Protein AF-A0A0S6WXM7-F1 (afdb_monomer_lite)

Radius of gyration: 29.11 Å; chains: 1; bounding box: 60×13×77 Å

pLDDT: mean 88.42, std 9.72, range [56.59, 98.06]

Secondary structure (DSSP, 8-state):
-HHHHHTSS-HHHHHHHTT--HHHHHHHHHHHHHHHHHHHHHHHHHHHHHHHHHHHHHHHHHHHHHHHHHHHHHHHHTT-

Foldseek 3Di:
DVVVVVVPDDLVVVCVVVVHDSVVVVVVVVVVVVVVVVVVVVVVVVVVVVVVVVVVVVVVVVVVVVVVVVVVVVVVVVVD

Structure (mmCIF, N/CA/C/O backbone):
data_AF-A0A0S6WXM7-F1
#
_entry.id   AF-A0A0S6WXM7-F1
#
loop_
_atom_site.group_PDB
_atom_site.id
_atom_site.type_symbol
_atom_site.label_atom_id
_atom_site.label_alt_id
_atom_site.label_comp_id
_atom_site.label_asym_id
_atom_site.label_entity_id
_atom_site.label_seq_id
_atom_site.pdbx_PDB_ins_code
_atom_site.Cartn_x
_atom_site.Cartn_y
_atom_site.Cartn_z
_atom_site.occupancy
_atom_site.B_iso_or_equiv
_atom_site.auth_seq_id
_atom_site.auth_comp_id
_atom_site.auth_asym_id
_atom_site.auth_atom_id
_atom_site.pdbx_PDB_model_num
ATOM 1 N N . MET A 1 1 ? 12.974 -6.412 -21.167 1.00 60.59 1 MET A N 1
ATOM 2 C CA . MET A 1 1 ? 12.576 -5.368 -20.182 1.00 60.59 1 MET A CA 1
ATOM 3 C C . MET A 1 1 ? 13.170 -5.634 -18.803 1.00 60.59 1 MET A C 1
ATOM 5 O O . MET A 1 1 ? 13.786 -4.732 -18.256 1.00 60.59 1 MET A O 1
ATOM 9 N N . LEU A 1 2 ? 13.048 -6.855 -18.265 1.00 63.59 2 LEU A N 1
ATOM 10 C CA . LEU A 1 2 ? 13.717 -7.242 -17.014 1.00 63.59 2 LEU A CA 1
ATOM 11 C C . LEU A 1 2 ? 15.253 -7.228 -17.133 1.00 63.59 2 LEU A C 1
ATOM 13 O O . LEU A 1 2 ? 15.917 -6.793 -16.201 1.00 63.59 2 LEU A O 1
ATOM 17 N N . ASP A 1 3 ? 15.812 -7.587 -18.291 1.00 65.62 3 ASP A N 1
ATOM 18 C CA . ASP A 1 3 ? 17.273 -7.576 -18.501 1.00 65.62 3 ASP A CA 1
ATOM 19 C C . ASP A 1 3 ? 17.870 -6.162 -18.468 1.00 65.62 3 ASP A C 1
ATOM 21 O O . ASP A 1 3 ? 18.942 -5.940 -17.914 1.00 65.62 3 ASP A O 1
ATOM 25 N N . ALA A 1 4 ? 17.126 -5.162 -18.949 1.00 65.00 4 ALA A N 1
ATOM 26 C CA . ALA A 1 4 ? 17.543 -3.767 -18.830 1.00 65.00 4 ALA A CA 1
ATOM 27 C C . ALA A 1 4 ? 17.451 -3.222 -17.395 1.00 65.00 4 ALA A C 1
ATOM 29 O O . ALA A 1 4 ? 18.141 -2.262 -17.069 1.00 65.00 4 ALA A O 1
ATOM 30 N N . LEU A 1 5 ? 16.628 -3.826 -16.528 1.00 65.75 5 LEU A N 1
ATOM 31 C CA . LEU A 1 5 ? 16.625 -3.522 -15.092 1.00 65.75 5 LEU A CA 1
ATOM 32 C C . LEU A 1 5 ? 17.800 -4.192 -14.362 1.00 65.75 5 LEU A C 1
ATOM 34 O O . LEU A 1 5 ? 18.193 -3.716 -13.301 1.00 65.75 5 LEU A O 1
ATOM 38 N N . ARG A 1 6 ? 18.364 -5.272 -14.925 1.00 76.31 6 ARG A N 1
ATOM 39 C CA . ARG A 1 6 ? 19.579 -5.933 -14.419 1.00 76.31 6 ARG A CA 1
ATOM 40 C C . ARG A 1 6 ? 20.865 -5.208 -14.826 1.00 76.31 6 ARG A C 1
ATOM 42 O O . ARG A 1 6 ? 21.870 -5.356 -14.144 1.00 76.31 6 ARG A O 1
ATOM 49 N N . GLY A 1 7 ? 20.819 -4.394 -15.884 1.00 74.88 7 GLY A N 1
ATOM 50 C CA . GLY A 1 7 ? 21.9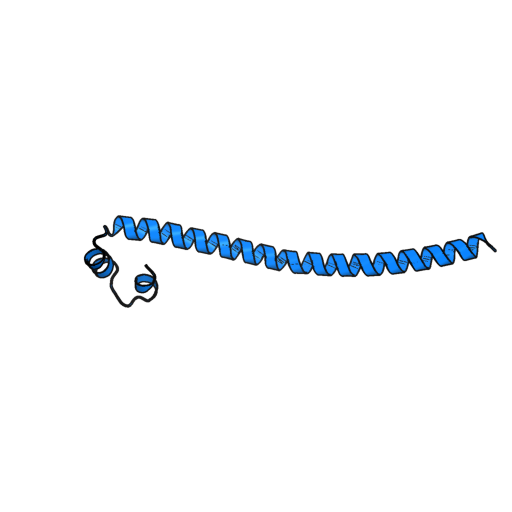39 -3.555 -16.330 1.00 74.88 7 GLY A CA 1
ATOM 51 C C . GLY A 1 7 ? 23.048 -4.310 -17.069 1.00 74.88 7 GLY A C 1
ATOM 52 O O . GLY A 1 7 ? 24.136 -3.767 -17.231 1.00 74.88 7 GLY A O 1
ATOM 53 N N . GLU A 1 8 ? 22.783 -5.547 -17.493 1.00 74.81 8 GLU A N 1
ATOM 54 C CA . GLU A 1 8 ? 23.771 -6.433 -18.127 1.00 74.81 8 GLU A CA 1
ATOM 55 C C . GLU A 1 8 ? 24.018 -6.088 -19.608 1.00 74.81 8 GLU A C 1
ATOM 57 O O . GLU A 1 8 ? 25.141 -6.223 -20.083 1.00 74.81 8 GLU A O 1
ATOM 62 N N . ASP A 1 9 ? 23.004 -5.568 -20.309 1.00 77.94 9 ASP A N 1
ATOM 63 C CA . ASP A 1 9 ? 23.076 -5.111 -21.705 1.00 77.94 9 ASP A CA 1
ATOM 64 C C . ASP A 1 9 ? 22.771 -3.607 -21.791 1.00 77.94 9 ASP A C 1
ATOM 66 O O . ASP A 1 9 ? 21.889 -3.096 -21.086 1.00 77.94 9 ASP A O 1
ATOM 70 N N . SER A 1 10 ? 23.418 -2.877 -22.709 1.00 87.38 10 SER A N 1
ATOM 71 C CA . SER A 1 10 ? 22.994 -1.499 -22.981 1.00 87.38 10 SER A CA 1
ATOM 72 C C . SER A 1 10 ? 21.589 -1.478 -23.601 1.00 87.38 10 SER A C 1
ATOM 74 O O . SER A 1 10 ? 21.218 -2.346 -24.394 1.00 87.38 10 SER A O 1
ATOM 76 N N . ILE A 1 11 ? 20.792 -0.443 -23.303 1.00 88.06 11 ILE A N 1
ATOM 77 C CA . ILE A 1 11 ? 19.438 -0.289 -23.877 1.00 88.06 11 ILE A CA 1
ATOM 78 C C . ILE A 1 11 ? 19.481 -0.329 -25.412 1.00 88.06 11 ILE A C 1
ATOM 80 O O . ILE A 1 11 ? 18.579 -0.874 -26.046 1.00 88.06 11 ILE A O 1
ATOM 84 N N . ALA A 1 12 ? 20.543 0.207 -26.017 1.00 89.44 12 ALA A N 1
ATOM 85 C CA . ALA A 1 12 ? 20.735 0.189 -27.459 1.00 89.44 12 ALA A CA 1
ATOM 86 C C . ALA A 1 12 ? 20.951 -1.230 -28.013 1.00 89.44 12 ALA A C 1
ATOM 88 O O . ALA A 1 12 ? 20.400 -1.554 -29.063 1.00 89.44 12 ALA A O 1
ATOM 89 N N . GLU A 1 13 ? 21.725 -2.073 -27.327 1.00 90.81 13 GLU A N 1
ATOM 90 C CA . GLU A 1 13 ? 21.931 -3.480 -27.701 1.00 90.81 13 GLU A CA 1
ATOM 91 C C . GLU A 1 13 ? 20.657 -4.294 -27.531 1.00 90.81 13 GLU A C 1
ATOM 93 O O . GLU A 1 13 ? 20.275 -5.016 -28.451 1.00 90.81 13 GLU A O 1
ATOM 98 N N . LEU A 1 14 ? 19.952 -4.097 -26.415 1.00 89.12 14 LEU A N 1
ATOM 99 C CA . LEU A 1 14 ? 18.667 -4.738 -26.173 1.00 89.12 14 LEU A CA 1
ATOM 100 C C . LEU A 1 14 ? 17.652 -4.363 -27.260 1.00 89.12 14 LEU A C 1
ATOM 102 O O . LEU A 1 14 ? 17.018 -5.234 -27.843 1.00 89.12 14 LEU A O 1
ATOM 106 N N . CYS A 1 15 ? 17.530 -3.078 -27.596 1.00 92.44 15 CYS A N 1
ATOM 107 C CA . CYS A 1 15 ? 16.599 -2.633 -28.633 1.00 92.44 15 CYS A CA 1
ATOM 108 C C . CYS A 1 15 ? 16.946 -3.203 -30.018 1.00 92.44 15 CYS A C 1
ATOM 110 O O . CYS A 1 15 ? 16.042 -3.572 -30.763 1.00 92.44 15 CYS A O 1
ATOM 112 N N . ARG A 1 16 ? 18.242 -3.328 -30.351 1.00 93.00 16 ARG A N 1
ATOM 113 C CA . ARG A 1 16 ? 18.689 -3.972 -31.598 1.00 93.00 16 ARG A CA 1
ATOM 114 C C . ARG A 1 16 ? 18.370 -5.466 -31.627 1.00 93.00 16 ARG A C 1
ATOM 116 O O . ARG A 1 16 ? 17.897 -5.943 -32.652 1.00 93.00 16 ARG A O 1
ATOM 123 N N . ARG A 1 17 ? 18.616 -6.184 -30.527 1.00 92.62 17 ARG A N 1
ATOM 124 C CA . ARG A 1 17 ? 18.342 -7.626 -30.407 1.00 92.62 17 ARG A CA 1
ATOM 125 C C . ARG A 1 17 ? 16.853 -7.933 -30.538 1.00 92.62 17 ARG A C 1
ATOM 127 O O . ARG A 1 17 ? 16.482 -8.850 -31.258 1.00 92.62 17 ARG A O 1
ATOM 134 N N . GLU A 1 18 ? 16.020 -7.134 -29.880 1.00 90.25 18 GLU A N 1
ATOM 135 C CA . GLU A 1 18 ? 14.566 -7.325 -29.838 1.00 90.25 18 GLU A CA 1
ATOM 136 C C . GLU A 1 18 ? 13.830 -6.680 -31.029 1.00 90.25 18 GLU A C 1
ATOM 138 O O . GLU A 1 18 ? 12.611 -6.783 -31.135 1.00 90.25 18 GLU A O 1
ATOM 143 N N . GLY A 1 19 ? 14.543 -5.984 -31.924 1.00 93.88 19 GLY A N 1
ATOM 144 C CA . GLY A 1 19 ? 13.946 -5.337 -33.096 1.00 93.88 19 GLY A CA 1
ATOM 145 C C . GLY A 1 19 ? 12.992 -4.183 -32.764 1.00 93.88 19 GLY A C 1
ATOM 146 O O . GLY A 1 19 ? 12.069 -3.909 -33.530 1.00 93.88 19 GLY A O 1
ATOM 147 N N . ILE A 1 20 ? 13.194 -3.498 -31.634 1.00 94.00 20 ILE A N 1
ATOM 148 C CA . ILE A 1 20 ? 12.345 -2.385 -31.184 1.00 94.00 20 ILE A CA 1
ATOM 149 C C . ILE A 1 20 ? 13.071 -1.042 -31.279 1.00 94.00 20 ILE A C 1
ATOM 151 O O . ILE A 1 20 ? 14.289 -0.943 -31.136 1.00 94.00 20 ILE A O 1
ATOM 155 N N . ALA A 1 21 ? 12.311 0.035 -31.469 1.00 94.44 21 ALA A N 1
ATOM 156 C CA . ALA A 1 21 ? 12.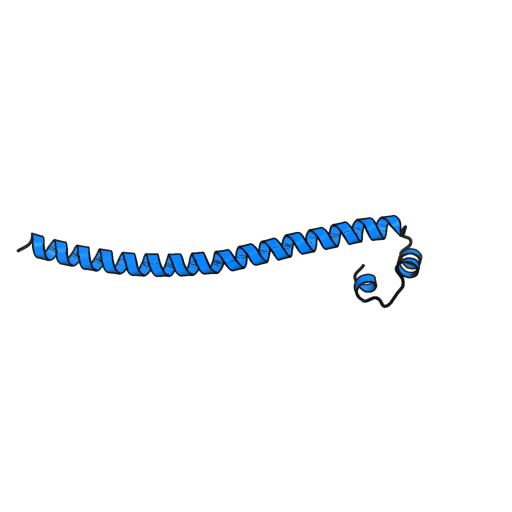856 1.383 -31.367 1.00 94.44 21 ALA A CA 1
ATOM 157 C C . ALA A 1 21 ? 13.169 1.735 -29.901 1.00 94.44 21 ALA A C 1
ATOM 159 O O . ALA A 1 21 ? 12.361 1.482 -29.006 1.00 94.44 21 ALA A O 1
ATOM 160 N N . GLN A 1 22 ? 14.300 2.404 -29.649 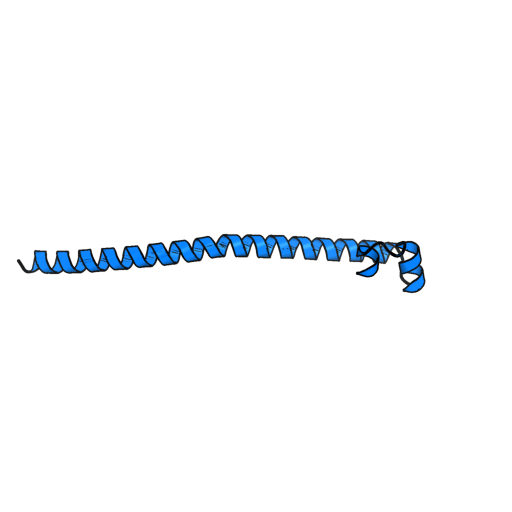1.00 92.56 22 GLN A N 1
ATOM 161 C CA . GLN A 1 22 ? 14.660 2.855 -28.295 1.00 92.56 22 GLN A CA 1
ATOM 162 C C . GLN A 1 22 ? 13.618 3.810 -27.695 1.00 92.56 22 GLN A C 1
ATOM 164 O O . GLN A 1 22 ? 13.349 3.758 -26.498 1.00 92.56 22 GLN A O 1
ATOM 169 N N . SER A 1 23 ? 12.981 4.650 -28.518 1.00 93.75 23 SER A N 1
ATOM 170 C CA . SER A 1 23 ? 11.885 5.523 -28.075 1.00 93.75 23 SER A CA 1
ATOM 171 C C . SER A 1 23 ? 10.713 4.726 -27.496 1.00 93.75 23 SER A C 1
ATOM 173 O O . SER A 1 23 ? 10.175 5.097 -26.456 1.00 93.75 23 SER A O 1
ATOM 175 N N . LEU A 1 24 ? 10.365 3.597 -28.120 1.00 94.38 24 LEU A N 1
ATOM 176 C CA . LEU A 1 24 ? 9.312 2.699 -27.652 1.00 94.38 24 LEU A CA 1
ATOM 177 C C . LEU A 1 24 ? 9.689 2.044 -26.319 1.00 94.38 24 LEU A C 1
ATOM 179 O O . LEU A 1 24 ? 8.872 2.008 -25.401 1.00 94.38 24 LEU A O 1
ATOM 183 N N . TYR A 1 25 ? 10.946 1.605 -26.187 1.00 92.31 25 TYR A N 1
ATOM 184 C CA . TYR A 1 25 ? 11.469 1.067 -24.931 1.00 92.31 25 TYR A CA 1
ATOM 185 C C . TYR A 1 25 ? 11.306 2.064 -23.776 1.00 92.31 25 TYR A C 1
ATOM 187 O O . TYR A 1 25 ? 10.809 1.700 -22.710 1.00 92.31 25 TYR A O 1
ATOM 195 N N . TYR 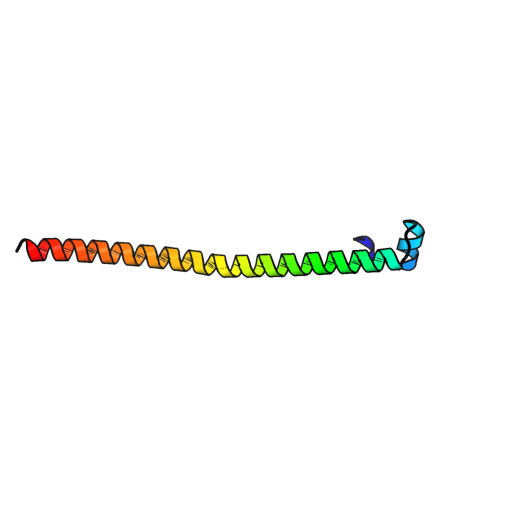A 1 26 ? 11.695 3.326 -23.976 1.00 92.88 26 TYR A N 1
ATOM 196 C CA . TYR A 1 26 ? 11.601 4.337 -22.922 1.00 92.88 26 TYR A CA 1
ATOM 197 C C . TYR A 1 26 ? 10.155 4.669 -22.550 1.00 92.88 26 TYR A C 1
ATOM 199 O O . TYR A 1 26 ? 9.865 4.824 -21.361 1.00 92.88 26 TYR A O 1
ATOM 207 N N . THR A 1 27 ? 9.244 4.729 -23.526 1.00 94.38 27 THR A N 1
ATOM 208 C CA . THR A 1 27 ? 7.809 4.916 -23.267 1.00 94.38 27 THR A CA 1
ATOM 209 C C . THR A 1 27 ? 7.267 3.802 -22.378 1.00 94.38 27 THR A C 1
ATOM 211 O O . THR A 1 27 ? 6.746 4.079 -21.297 1.00 94.38 27 THR A O 1
ATOM 214 N N . TRP A 1 28 ? 7.473 2.543 -22.765 1.00 93.12 28 TRP A N 1
ATOM 215 C CA . TRP A 1 28 ? 6.993 1.402 -21.986 1.00 93.12 28 TRP A CA 1
ATOM 216 C C . TRP A 1 28 ? 7.670 1.289 -20.621 1.00 93.12 28 TRP A C 1
ATOM 218 O O . TRP A 1 28 ? 7.004 1.004 -19.630 1.00 93.12 28 TRP A O 1
ATOM 228 N N . SER A 1 29 ? 8.977 1.556 -20.537 1.00 91.19 29 SER A N 1
ATOM 229 C CA . SER A 1 29 ? 9.718 1.570 -19.269 1.00 91.19 29 SER A CA 1
ATOM 230 C C . SER A 1 29 ? 9.140 2.583 -18.287 1.00 91.19 29 SER A C 1
ATOM 232 O O . SER A 1 29 ? 8.879 2.254 -17.127 1.00 91.19 29 SER A O 1
ATOM 234 N N . LYS A 1 30 ? 8.839 3.793 -18.764 1.00 92.50 30 LYS A N 1
ATOM 235 C CA . LYS A 1 30 ? 8.196 4.824 -17.951 1.00 92.50 30 LYS A CA 1
ATOM 236 C C . LYS A 1 30 ? 6.809 4.387 -17.481 1.00 92.50 30 LYS A C 1
ATOM 238 O O . LYS A 1 30 ? 6.521 4.484 -16.291 1.00 92.50 30 LYS A O 1
ATOM 243 N N . GLU A 1 31 ? 5.963 3.905 -18.388 1.00 92.88 31 GLU A N 1
ATOM 244 C CA . GLU A 1 31 ? 4.600 3.464 -18.061 1.00 92.88 31 GLU A CA 1
ATOM 245 C C . GLU A 1 31 ? 4.594 2.320 -17.042 1.00 92.88 31 GLU A C 1
ATOM 247 O O . GLU A 1 31 ? 3.852 2.362 -16.060 1.00 92.88 31 GLU A O 1
ATOM 252 N N . PHE A 1 32 ? 5.474 1.338 -17.230 1.00 91.31 32 PHE A N 1
ATOM 253 C CA . PHE A 1 32 ? 5.637 0.210 -16.322 1.00 91.31 32 PHE A CA 1
ATOM 254 C C . PHE A 1 32 ? 6.078 0.653 -14.924 1.00 91.31 32 PHE A C 1
ATOM 256 O O . PHE A 1 32 ? 5.468 0.258 -13.928 1.00 91.31 32 PHE A O 1
ATOM 263 N N . MET A 1 33 ? 7.096 1.514 -14.834 1.00 92.44 33 MET A N 1
ATOM 264 C CA . MET A 1 33 ? 7.581 2.022 -13.548 1.00 92.44 33 MET A CA 1
ATOM 265 C C . MET A 1 33 ? 6.519 2.857 -12.827 1.00 92.44 33 MET A C 1
ATOM 267 O O . MET A 1 33 ? 6.348 2.722 -11.616 1.00 92.44 33 MET A O 1
ATOM 271 N N . GLU A 1 34 ? 5.772 3.691 -13.550 1.00 94.94 34 GLU A N 1
ATOM 272 C CA . GLU A 1 34 ? 4.677 4.472 -12.968 1.00 94.94 34 GLU A CA 1
ATOM 273 C C . GLU A 1 34 ? 3.528 3.586 -12.470 1.00 94.94 34 GLU A C 1
ATOM 275 O O . GLU A 1 34 ? 3.021 3.796 -11.365 1.00 94.94 34 GLU A O 1
ATOM 280 N N . ALA A 1 35 ? 3.150 2.552 -13.225 1.00 92.94 35 ALA A N 1
ATOM 281 C CA . ALA A 1 35 ? 2.160 1.575 -12.780 1.00 92.94 35 ALA A CA 1
ATOM 282 C C . ALA A 1 35 ? 2.620 0.829 -11.513 1.00 92.94 35 ALA A C 1
ATOM 284 O O . ALA A 1 35 ? 1.843 0.682 -10.564 1.00 92.94 35 ALA A O 1
ATOM 285 N N . GLY A 1 36 ? 3.894 0.422 -11.462 1.00 90.62 36 GLY A N 1
ATOM 286 C CA . GLY A 1 36 ? 4.497 -0.232 -10.299 1.00 90.62 36 GLY A CA 1
ATOM 287 C C . GLY A 1 36 ? 4.477 0.647 -9.046 1.00 90.62 36 GLY A C 1
ATOM 288 O O . GLY A 1 36 ? 3.998 0.215 -7.995 1.00 90.62 36 GLY A O 1
ATOM 289 N N . LYS A 1 37 ? 4.907 1.912 -9.160 1.00 92.00 37 LYS A N 1
ATOM 290 C CA . LYS A 1 37 ? 4.866 2.883 -8.050 1.00 92.00 37 LYS A CA 1
ATOM 291 C C . LYS A 1 37 ? 3.448 3.092 -7.521 1.00 92.00 37 LYS A C 1
ATOM 293 O O . LYS A 1 37 ? 3.235 3.052 -6.310 1.00 92.00 37 LYS A O 1
ATOM 298 N N . ARG A 1 38 ? 2.468 3.282 -8.415 1.00 90.62 38 ARG A N 1
ATOM 299 C CA . ARG A 1 38 ? 1.055 3.464 -8.034 1.00 90.62 38 ARG A CA 1
ATOM 300 C C . ARG A 1 38 ? 0.519 2.264 -7.258 1.00 90.62 38 ARG A C 1
ATOM 302 O O . ARG A 1 38 ? -0.163 2.450 -6.252 1.00 90.62 38 ARG A O 1
ATOM 309 N N . ARG A 1 39 ? 0.845 1.041 -7.694 1.00 91.56 39 ARG A N 1
ATOM 310 C CA . ARG A 1 39 ? 0.438 -0.181 -6.990 1.00 91.56 39 ARG A CA 1
ATOM 311 C C . ARG A 1 39 ? 1.053 -0.260 -5.592 1.00 91.56 39 ARG A C 1
ATOM 313 O O . ARG A 1 39 ? 0.314 -0.476 -4.637 1.00 91.56 39 ARG A O 1
ATOM 320 N N . LEU A 1 40 ? 2.362 -0.035 -5.467 1.00 90.56 40 LEU A N 1
ATOM 321 C CA . LEU A 1 40 ? 3.067 -0.078 -4.179 1.00 90.56 40 LEU A CA 1
ATOM 322 C C . LEU A 1 40 ? 2.523 0.954 -3.183 1.00 90.56 40 LEU A C 1
ATOM 324 O O . LEU A 1 40 ? 2.306 0.634 -2.013 1.00 90.56 40 LEU A O 1
ATOM 328 N N . ALA A 1 41 ? 2.246 2.175 -3.647 1.00 88.69 41 ALA A N 1
ATOM 329 C CA . ALA A 1 41 ? 1.607 3.201 -2.828 1.00 88.69 41 ALA A CA 1
ATOM 330 C C . ALA A 1 41 ? 0.213 2.757 -2.342 1.00 88.69 41 ALA A C 1
ATOM 332 O O . ALA A 1 41 ? -0.110 2.908 -1.164 1.00 88.69 41 ALA A O 1
ATOM 333 N N . GLY A 1 42 ? -0.591 2.151 -3.223 1.00 88.44 42 GLY A N 1
ATOM 334 C CA . GLY A 1 42 ? -1.904 1.603 -2.873 1.00 88.44 42 GLY A CA 1
ATOM 335 C C . GLY A 1 42 ? -1.847 0.464 -1.846 1.00 88.44 42 GLY A C 1
ATOM 336 O O . GLY A 1 42 ? -2.628 0.458 -0.894 1.00 88.44 42 GLY A O 1
ATOM 337 N N . ASP A 1 43 ? -0.913 -0.478 -1.990 1.00 85.38 43 ASP A N 1
ATOM 338 C CA . ASP A 1 43 ? -0.755 -1.597 -1.047 1.00 85.38 43 ASP A CA 1
ATOM 339 C C . ASP A 1 43 ? -0.212 -1.132 0.318 1.00 85.38 43 ASP A C 1
ATOM 341 O O . ASP A 1 43 ? -0.611 -1.657 1.364 1.00 85.38 43 ASP A O 1
ATOM 345 N N . THR A 1 44 ? 0.613 -0.080 0.327 1.00 76.62 44 THR A N 1
ATOM 346 C CA . THR A 1 44 ? 1.063 0.592 1.557 1.00 76.62 44 THR A CA 1
ATOM 347 C C . THR A 1 44 ? -0.112 1.259 2.274 1.00 76.62 44 THR A C 1
ATOM 349 O O . THR A 1 44 ? -0.308 1.046 3.472 1.00 76.62 44 THR A O 1
ATOM 352 N N . ALA A 1 45 ? -0.953 1.999 1.543 1.00 79.06 45 ALA A N 1
ATOM 353 C CA . ALA A 1 45 ? -2.153 2.622 2.099 1.00 79.06 45 ALA A CA 1
ATOM 354 C C . ALA A 1 45 ? -3.126 1.574 2.673 1.00 79.06 45 ALA A C 1
ATOM 356 O O . ALA A 1 45 ? -3.619 1.727 3.790 1.00 79.06 45 ALA A O 1
ATOM 357 N N . ARG A 1 46 ? -3.348 0.459 1.962 1.00 76.69 46 ARG A N 1
ATOM 358 C CA . ARG A 1 46 ? -4.180 -0.653 2.454 1.00 76.69 46 ARG A CA 1
ATOM 359 C C . ARG A 1 46 ? -3.609 -1.282 3.730 1.00 76.69 46 ARG A C 1
ATOM 361 O O . ARG A 1 46 ? -4.361 -1.542 4.673 1.00 76.69 46 ARG A O 1
ATOM 368 N N . SER A 1 47 ? -2.297 -1.497 3.788 1.00 73.94 47 SER A N 1
ATOM 369 C CA . SER A 1 47 ? -1.630 -2.024 4.987 1.00 73.94 47 SER A CA 1
ATOM 370 C C . SER A 1 47 ? -1.836 -1.102 6.193 1.00 73.94 47 SER A C 1
ATOM 372 O O . SER A 1 47 ? -2.232 -1.577 7.256 1.00 73.94 47 SER A O 1
ATOM 374 N N . ALA A 1 48 ? -1.707 0.216 6.005 1.00 72.75 48 ALA A N 1
ATOM 375 C CA . ALA A 1 48 ? -1.993 1.201 7.050 1.00 72.75 48 ALA A CA 1
ATOM 376 C C . ALA A 1 48 ? -3.461 1.150 7.528 1.00 72.75 48 ALA A C 1
ATOM 378 O O . ALA A 1 48 ? -3.720 1.179 8.729 1.00 72.75 48 ALA A O 1
ATOM 379 N N . THR A 1 49 ? -4.432 0.993 6.617 1.00 81.88 49 THR A N 1
ATOM 380 C CA . THR A 1 49 ? -5.857 0.879 7.003 1.00 81.88 49 THR A CA 1
ATOM 381 C C . THR A 1 49 ? -6.190 -0.408 7.759 1.00 81.88 49 THR A C 1
ATOM 383 O O . THR A 1 49 ? -7.108 -0.423 8.576 1.00 81.88 49 THR A O 1
ATOM 386 N N . THR A 1 50 ? -5.446 -1.492 7.524 1.00 84.75 50 THR A N 1
ATOM 387 C CA . THR A 1 50 ? -5.717 -2.790 8.162 1.00 84.75 50 THR A CA 1
ATOM 388 C C . THR A 1 50 ? -5.494 -2.733 9.676 1.00 84.75 50 THR A C 1
ATOM 390 O O . THR A 1 50 ? -6.287 -3.316 10.415 1.00 84.75 50 THR A O 1
ATOM 393 N N . GLY A 1 51 ? -4.487 -1.984 10.144 1.00 87.50 51 GLY A N 1
ATOM 394 C CA . GLY A 1 51 ? -4.255 -1.751 11.577 1.00 87.50 51 GLY A CA 1
ATOM 395 C C . GLY A 1 51 ? -5.430 -1.033 12.241 1.00 87.50 51 GLY A C 1
ATOM 396 O O . GLY A 1 51 ? -5.997 -1.539 13.205 1.00 87.50 51 GLY A O 1
ATOM 397 N N . VAL A 1 52 ? -5.904 0.056 11.627 1.00 87.12 52 VAL A N 1
ATOM 398 C CA . VAL A 1 52 ? -7.073 0.815 12.109 1.00 87.12 52 VAL A CA 1
ATOM 399 C C . VAL A 1 52 ? -8.313 -0.078 12.233 1.00 87.12 52 VAL A C 1
ATOM 401 O O . VAL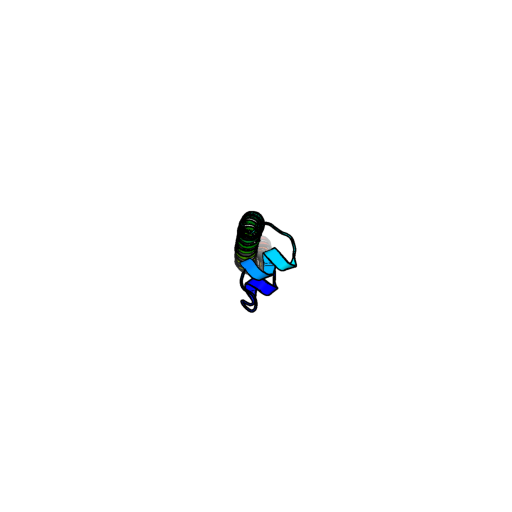 A 1 52 ? -9.050 0.004 13.211 1.00 87.12 52 VAL A O 1
ATOM 404 N N . VAL A 1 53 ? -8.546 -0.980 11.274 1.00 91.00 53 VAL A N 1
ATOM 405 C CA . VAL A 1 53 ? -9.676 -1.923 11.338 1.00 91.00 53 VAL A CA 1
ATOM 406 C C . VAL A 1 53 ? -9.535 -2.914 12.499 1.00 91.00 53 VAL A C 1
ATOM 408 O O . VAL A 1 53 ? -10.541 -3.280 13.112 1.00 91.00 53 VAL A O 1
ATOM 411 N N . GLN A 1 54 ? -8.321 -3.377 12.806 1.00 91.69 54 GLN A N 1
ATOM 412 C CA . GLN A 1 54 ? -8.087 -4.260 13.951 1.00 91.69 54 GLN A CA 1
ATOM 413 C C . GLN A 1 54 ? -8.318 -3.534 15.278 1.00 91.69 54 GLN A C 1
ATOM 415 O O . GLN A 1 54 ? -9.010 -4.077 16.144 1.00 91.69 54 GLN A O 1
ATOM 420 N N . ASP A 1 55 ? -7.824 -2.304 15.399 1.00 93.06 55 ASP A N 1
ATOM 421 C CA . ASP A 1 55 ? -8.008 -1.472 16.588 1.00 93.06 55 ASP A CA 1
ATOM 422 C C . ASP A 1 55 ? -9.492 -1.173 16.826 1.00 93.06 55 ASP A C 1
ATOM 424 O O . ASP A 1 55 ? -10.023 -1.478 17.896 1.00 93.06 55 ASP A O 1
ATOM 428 N N . LEU A 1 56 ? -10.218 -0.747 15.787 1.00 94.50 56 LEU A N 1
ATOM 429 C CA . LEU A 1 56 ? -11.668 -0.532 15.855 1.00 94.50 56 LEU A CA 1
ATOM 430 C C . LEU A 1 56 ? -12.433 -1.795 16.271 1.00 94.50 56 LEU A C 1
ATOM 432 O O . LEU A 1 56 ? -13.399 -1.726 17.031 1.00 94.50 56 LEU A O 1
ATOM 436 N N . ARG A 1 57 ? -12.017 -2.979 15.801 1.00 95.88 57 ARG A N 1
ATOM 437 C CA . ARG A 1 57 ? -12.637 -4.252 16.215 1.00 95.88 57 ARG A CA 1
ATOM 438 C C . ARG A 1 57 ? -12.384 -4.568 17.686 1.00 95.88 57 ARG A C 1
ATOM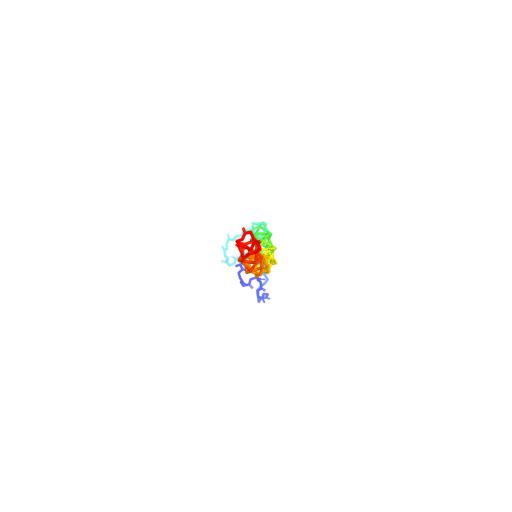 440 O O . ARG A 1 57 ? -13.257 -5.160 18.325 1.00 95.88 57 ARG A O 1
ATOM 447 N N . ARG A 1 58 ? -11.211 -4.214 18.215 1.00 96.69 58 ARG A N 1
ATOM 448 C CA . ARG A 1 58 ? -10.873 -4.386 19.632 1.00 96.69 58 ARG A CA 1
ATOM 449 C C . ARG A 1 58 ? -11.694 -3.439 20.501 1.00 96.69 58 ARG A C 1
ATOM 451 O O . ARG A 1 58 ? -12.324 -3.899 21.451 1.00 96.69 58 ARG A O 1
ATOM 458 N N . GLU A 1 59 ? -11.757 -2.164 20.133 1.00 96.62 59 GLU A N 1
ATOM 459 C CA . GLU A 1 59 ? -12.573 -1.159 20.823 1.00 96.62 59 GLU A CA 1
ATOM 460 C C . GLU A 1 59 ? -14.055 -1.537 20.821 1.00 96.62 59 GLU A C 1
ATOM 462 O O . GLU A 1 59 ? -14.702 -1.548 21.867 1.00 96.62 59 GLU A O 1
ATOM 467 N N . ALA A 1 60 ? -14.586 -1.959 19.671 1.00 97.00 60 ALA A N 1
ATOM 468 C CA . ALA A 1 60 ? -15.973 -2.396 19.561 1.00 97.00 60 ALA A CA 1
ATOM 469 C C . ALA A 1 60 ? -16.296 -3.599 20.462 1.00 97.00 60 ALA A C 1
ATOM 471 O O . ALA A 1 60 ? -17.440 -3.749 20.890 1.00 97.00 60 ALA A O 1
ATOM 472 N N . ARG A 1 61 ? -15.323 -4.474 20.747 1.00 97.50 61 ARG A N 1
ATOM 473 C CA . ARG A 1 61 ? -15.506 -5.592 21.682 1.00 97.50 61 ARG A CA 1
ATOM 474 C C . ARG A 1 61 ? -15.565 -5.099 23.126 1.00 97.50 61 ARG A C 1
ATOM 476 O O . ARG A 1 61 ? -16.522 -5.428 23.816 1.00 97.50 61 ARG A O 1
ATOM 483 N N . ALA A 1 62 ? -14.611 -4.263 23.531 1.00 97.38 62 ALA A N 1
ATOM 484 C CA . ALA A 1 62 ? -14.572 -3.691 24.876 1.00 97.38 62 ALA A CA 1
ATOM 485 C C . ALA A 1 62 ? -15.839 -2.876 25.192 1.00 97.38 62 ALA A C 1
ATOM 487 O O . ALA A 1 62 ? -16.419 -2.998 26.268 1.00 97.38 62 ALA A O 1
ATOM 488 N N . LEU A 1 63 ? -16.329 -2.096 24.222 1.00 97.88 63 LEU A N 1
ATOM 489 C CA . LEU A 1 63 ? -17.576 -1.345 24.371 1.00 97.88 63 LEU A CA 1
ATOM 490 C C . LEU A 1 63 ? -18.792 -2.262 24.539 1.00 97.88 63 LEU A C 1
ATOM 492 O O . LEU A 1 63 ? -19.663 -1.970 25.353 1.00 97.88 63 LEU A O 1
ATOM 496 N N . LYS A 1 64 ? -18.860 -3.377 23.801 1.00 98.06 64 LYS A N 1
ATOM 497 C CA . LYS A 1 64 ? -19.955 -4.351 23.949 1.00 98.06 64 LYS A CA 1
ATOM 498 C C . LYS A 1 64 ? -19.971 -4.994 25.332 1.00 98.06 64 LYS A C 1
ATOM 500 O O . LYS A 1 64 ? -21.054 -5.172 25.879 1.00 98.06 64 LYS A O 1
ATOM 505 N N . GLU A 1 65 ? -18.803 -5.326 25.876 1.00 97.81 65 GLU A N 1
ATOM 506 C CA . GLU A 1 65 ? -18.665 -5.882 27.228 1.00 97.81 65 GLU A CA 1
ATOM 507 C C . GLU A 1 65 ? -19.142 -4.872 28.279 1.00 97.81 65 GLU A C 1
ATOM 509 O O . GLU A 1 65 ? -20.068 -5.164 29.029 1.00 97.81 65 GLU A O 1
ATOM 514 N N . CYS A 1 66 ? -18.638 -3.636 28.227 1.00 96.75 66 CYS A N 1
ATOM 515 C CA . CYS A 1 66 ? -19.054 -2.569 29.141 1.00 96.75 66 CYS A CA 1
ATOM 516 C C . CYS A 1 66 ? -20.568 -2.295 29.081 1.00 96.75 66 CYS A C 1
ATOM 518 O O . CYS A 1 66 ? -21.235 -2.179 30.107 1.00 96.75 66 CYS A O 1
ATOM 520 N N . VAL A 1 67 ? -21.152 -2.249 27.878 1.00 97.81 67 VAL A N 1
ATOM 521 C CA . VAL A 1 67 ? -22.604 -2.080 27.717 1.00 97.81 67 VAL A CA 1
ATOM 522 C C . VAL A 1 67 ? -23.375 -3.256 28.315 1.00 97.81 67 VAL A C 1
ATOM 524 O O . VAL A 1 67 ? -24.433 -3.039 28.909 1.00 97.81 67 VAL A O 1
ATOM 527 N N . ALA A 1 68 ? -22.886 -4.489 28.165 1.00 97.44 68 ALA A N 1
ATOM 528 C CA . ALA A 1 68 ? -23.528 -5.660 28.751 1.00 97.44 68 ALA A CA 1
ATOM 529 C C . ALA A 1 68 ? -23.527 -5.583 30.285 1.00 97.44 68 ALA A C 1
ATOM 531 O O . ALA A 1 68 ? -24.592 -5.735 30.887 1.00 97.44 68 ALA A O 1
ATOM 532 N N . ASP A 1 69 ? -22.386 -5.255 30.892 1.00 96.62 69 ASP A N 1
ATOM 533 C CA . ASP A 1 69 ? -22.246 -5.113 32.345 1.00 96.62 69 ASP A CA 1
ATOM 534 C C . ASP A 1 69 ? -23.162 -4.009 32.886 1.00 96.62 69 ASP A C 1
ATOM 536 O O . ASP A 1 69 ? -24.003 -4.256 33.753 1.00 96.62 69 ASP A O 1
ATOM 540 N N . LEU A 1 70 ? -23.114 -2.820 32.276 1.00 96.25 70 LEU A N 1
ATOM 541 C CA . LEU A 1 70 ? -23.980 -1.697 32.645 1.00 96.25 70 LEU A CA 1
ATOM 542 C C . LEU A 1 70 ? -25.468 -2.025 32.472 1.00 96.25 70 LEU A C 1
ATOM 544 O O . LEU A 1 70 ? -26.306 -1.560 33.248 1.00 96.25 70 LEU A O 1
ATOM 548 N N . THR A 1 71 ? -25.824 -2.824 31.461 1.00 96.69 71 THR A N 1
ATOM 549 C CA . THR A 1 71 ? -27.208 -3.269 31.239 1.00 96.69 71 THR A CA 1
ATOM 550 C C . THR A 1 71 ? -27.666 -4.221 32.340 1.00 96.69 71 THR A C 1
ATOM 552 O O . THR A 1 71 ? -28.818 -4.139 32.781 1.00 96.69 71 THR A O 1
ATOM 555 N N . LEU A 1 72 ? -26.792 -5.125 32.789 1.00 95.94 72 LEU A N 1
ATOM 556 C CA . LEU A 1 72 ? -27.080 -6.034 33.896 1.00 95.94 72 LEU A CA 1
ATOM 557 C C . LEU A 1 72 ? -27.248 -5.261 35.208 1.00 95.94 72 LEU A C 1
ATOM 559 O O . LEU A 1 72 ? -28.268 -5.439 35.875 1.00 95.94 72 LEU A O 1
ATOM 563 N N . GLU A 1 73 ? -26.331 -4.346 35.525 1.00 94.94 73 GLU A N 1
ATOM 564 C CA . GLU A 1 73 ? -26.428 -3.478 36.705 1.00 94.94 73 GLU A CA 1
ATOM 565 C C . GLU A 1 73 ? -27.716 -2.646 36.700 1.00 94.94 73 GLU A C 1
ATOM 567 O O . GLU A 1 73 ? -28.456 -2.637 37.683 1.00 94.94 73 GLU A O 1
ATOM 572 N N . ASN A 1 74 ? -28.064 -2.024 35.568 1.00 94.69 74 ASN A N 1
ATOM 573 C CA . ASN A 1 74 ? -29.311 -1.264 35.443 1.00 94.69 74 ASN A CA 1
ATOM 574 C C . ASN A 1 74 ? -30.552 -2.121 35.712 1.00 94.69 74 ASN A C 1
ATOM 576 O O . ASN A 1 74 ? -31.516 -1.655 36.320 1.00 94.69 74 ASN A O 1
ATOM 580 N N . ARG A 1 75 ? -30.562 -3.370 35.232 1.00 94.44 75 ARG A N 1
ATOM 581 C CA . ARG A 1 75 ? -31.682 -4.291 35.464 1.00 94.44 75 ARG A CA 1
ATOM 582 C C . ARG A 1 75 ? -31.798 -4.694 36.926 1.00 94.44 75 ARG A C 1
ATOM 584 O O . ARG A 1 75 ? -32.921 -4.872 37.387 1.00 94.44 75 ARG A O 1
ATOM 591 N N . LEU A 1 76 ? -30.677 -4.859 37.624 1.00 92.75 76 LEU A N 1
ATOM 592 C CA . LEU A 1 76 ? -30.670 -5.144 39.058 1.00 92.75 76 LEU A CA 1
ATOM 593 C C . LEU A 1 76 ? -31.198 -3.945 39.847 1.00 92.75 76 LEU A C 1
ATOM 595 O O . LEU A 1 76 ? -32.128 -4.107 40.630 1.00 92.75 76 LEU A O 1
ATOM 599 N N . LEU A 1 77 ? -30.689 -2.742 39.565 1.00 91.56 77 LEU A N 1
ATOM 600 C CA . LEU A 1 77 ? -31.111 -1.509 40.237 1.00 91.56 77 LEU A CA 1
ATOM 601 C C . LEU A 1 77 ? -32.597 -1.197 40.042 1.00 91.56 77 LEU A C 1
ATOM 603 O O . LEU A 1 77 ? -33.236 -0.716 40.962 1.00 91.56 77 LEU A O 1
ATOM 607 N N . LYS A 1 78 ? -33.163 -1.486 38.865 1.00 89.38 78 LYS A N 1
ATOM 608 C CA . LYS A 1 78 ? -34.599 -1.282 38.595 1.00 89.38 78 LYS A CA 1
ATOM 609 C C . LYS A 1 78 ? -35.517 -2.342 39.215 1.00 89.38 78 LYS A C 1
ATOM 611 O O . LYS A 1 78 ? -36.731 -2.173 39.163 1.00 89.38 78 LYS A O 1
ATOM 616 N N . LYS A 1 79 ? -34.967 -3.468 39.680 1.00 76.81 79 LYS A N 1
ATOM 617 C CA . LYS A 1 79 ? -35.721 -4.538 40.355 1.00 76.81 79 LYS A CA 1
ATOM 618 C C . LYS A 1 79 ? -35.664 -4.438 41.883 1.00 76.81 79 LYS A C 1
ATOM 620 O O . LYS A 1 79 ? -36.447 -5.133 42.526 1.00 76.81 79 LYS A O 1
ATOM 625 N N . ALA A 1 80 ? -34.732 -3.656 42.426 1.00 56.59 80 ALA A N 1
ATOM 626 C CA . ALA A 1 80 ? -34.723 -3.230 43.823 1.00 56.59 80 ALA A CA 1
ATOM 627 C C . ALA A 1 80 ? -35.750 -2.108 44.034 1.00 56.59 80 ALA A C 1
ATOM 629 O O . ALA A 1 80 ? -36.341 -2.076 45.134 1.00 56.59 80 ALA A O 1
#

Sequence (80 aa):
MLDALRGEDSIAELCRREGIAQSLYYTWSKEFMEAGKRRLAGDTARSATTGVVQDLRREARALKECVADLTLENRLLKKA